Protein AF-A0A2D4KBL0-F1 (afdb_monomer)

Foldseek 3Di:
DDPPPPPQCVCVPVDPDPDDDPVVLVVLLVVLQVQVCVVVVDDRDSQDLCSLVSLVVVLVVVLVVLQVVQVVVVHGSPGDDDPVVVVVNVVSVVSNVCSCVNHDPVSVVVVVVVVVCLQPVPPDDDDDDPCVVHDCPVVVVVVVRVPVVVVD

Structure (mmCIF, N/CA/C/O backbone):
data_AF-A0A2D4KBL0-F1
#
_entry.id   AF-A0A2D4KBL0-F1
#
loop_
_atom_site.group_PDB
_atom_site.id
_atom_site.type_symbol
_atom_site.label_atom_id
_atom_site.label_alt_id
_atom_site.label_comp_id
_atom_site.label_asym_id
_atom_site.label_entity_id
_atom_site.label_seq_id
_atom_site.pdbx_PDB_ins_code
_atom_site.Cartn_x
_atom_site.Cartn_y
_atom_site.Cartn_z
_atom_site.occupancy
_atom_site.B_iso_or_equiv
_atom_site.auth_seq_id
_atom_site.auth_comp_id
_atom_site.auth_asym_id
_atom_site.auth_atom_id
_atom_site.pdbx_PDB_model_num
ATOM 1 N N . ASP A 1 1 ? -32.749 19.310 -25.695 1.00 33.91 1 ASP A N 1
ATOM 2 C CA . ASP A 1 1 ? -31.950 18.082 -25.834 1.00 33.91 1 ASP A CA 1
ATOM 3 C C . ASP A 1 1 ? -31.119 17.833 -24.598 1.00 33.91 1 ASP A C 1
ATOM 5 O O . ASP A 1 1 ? -30.127 18.507 -24.362 1.00 33.91 1 ASP A O 1
ATOM 9 N N . ALA A 1 2 ? -31.612 16.926 -23.758 1.00 38.22 2 ALA A N 1
ATOM 10 C CA . ALA A 1 2 ? -30.981 16.506 -22.518 1.00 38.22 2 ALA A CA 1
ATOM 11 C C . ALA A 1 2 ? -30.122 15.267 -22.806 1.00 38.22 2 ALA A C 1
ATOM 13 O O . ALA A 1 2 ? -30.612 14.141 -22.760 1.00 38.22 2 ALA A O 1
ATOM 14 N N . SER A 1 3 ? -28.851 15.472 -23.149 1.00 36.91 3 SER A N 1
ATOM 15 C CA . SER A 1 3 ? -27.860 14.398 -23.148 1.00 36.91 3 SER A CA 1
ATOM 16 C C . SER A 1 3 ? -27.449 14.139 -21.700 1.00 36.91 3 SER A C 1
ATOM 18 O O . SER A 1 3 ? -26.637 14.868 -21.136 1.00 36.91 3 SER A O 1
ATOM 20 N N . SER A 1 4 ? -28.063 13.138 -21.076 1.00 42.88 4 SER A N 1
ATOM 21 C CA . SER A 1 4 ? -27.672 12.651 -19.755 1.00 42.88 4 SER A CA 1
ATOM 22 C C . SER A 1 4 ? -26.208 12.197 -19.782 1.00 42.88 4 SER A C 1
ATOM 24 O O . SER A 1 4 ? -25.891 11.194 -20.426 1.00 42.88 4 SER A O 1
ATOM 26 N N . GLU A 1 5 ? -25.324 12.917 -19.089 1.00 46.88 5 GLU A N 1
ATOM 27 C CA . GLU A 1 5 ? -23.964 12.469 -18.779 1.00 46.88 5 GLU A CA 1
ATOM 28 C C . GLU A 1 5 ? -24.044 11.231 -17.875 1.00 46.88 5 GLU A C 1
ATOM 30 O O . GLU A 1 5 ? -24.163 11.316 -16.652 1.00 46.88 5 GLU A O 1
ATOM 35 N N . PHE A 1 6 ? -24.020 10.048 -18.486 1.00 45.91 6 PHE A N 1
ATOM 36 C CA . PHE A 1 6 ? -23.826 8.794 -17.768 1.00 45.91 6 PHE A CA 1
ATOM 37 C C . PHE A 1 6 ? -22.370 8.723 -17.291 1.00 45.91 6 PHE A C 1
ATOM 39 O O . PHE A 1 6 ? -21.488 8.219 -17.985 1.00 45.91 6 PHE A O 1
ATOM 46 N N . HIS A 1 7 ? -22.110 9.220 -16.084 1.00 44.88 7 HIS A N 1
ATOM 47 C CA . HIS A 1 7 ? -20.893 8.889 -15.353 1.00 44.88 7 HIS A CA 1
ATOM 48 C C . HIS A 1 7 ? -20.951 7.405 -14.976 1.00 44.88 7 HIS A C 1
ATOM 50 O O . HIS A 1 7 ? -21.747 6.997 -14.131 1.00 44.88 7 HIS A O 1
ATOM 56 N N . SER A 1 8 ? -20.143 6.578 -15.647 1.00 51.00 8 SER A N 1
ATOM 57 C CA . SER A 1 8 ? -19.990 5.162 -15.298 1.00 51.00 8 SER A CA 1
ATOM 58 C C . SER A 1 8 ? -19.651 5.047 -13.808 1.00 51.00 8 SER A C 1
ATOM 60 O O . SER A 1 8 ? -18.824 5.802 -13.313 1.00 51.00 8 SER A O 1
ATOM 62 N N . ILE A 1 9 ? -20.233 4.109 -13.059 1.00 49.19 9 ILE A N 1
ATOM 63 C CA . ILE A 1 9 ? -19.878 3.892 -11.639 1.00 49.19 9 ILE A CA 1
ATOM 64 C C . ILE A 1 9 ? -18.371 3.567 -11.483 1.00 49.19 9 ILE A C 1
ATOM 66 O O . ILE A 1 9 ? -17.815 3.753 -10.409 1.00 49.19 9 ILE A O 1
ATOM 70 N N . LEU A 1 10 ? -17.659 3.203 -12.559 1.00 46.41 10 LEU A N 1
ATOM 71 C CA . LEU A 1 10 ? -16.192 3.112 -12.568 1.00 46.41 10 LEU A CA 1
ATOM 72 C C . LEU A 1 10 ? -15.470 4.472 -12.524 1.00 46.41 10 LEU A C 1
ATOM 74 O O . LEU A 1 10 ? -14.307 4.519 -12.139 1.00 46.41 10 LEU A O 1
ATOM 78 N N . SER A 1 11 ? -16.124 5.579 -12.897 1.00 47.97 11 SER A N 1
ATOM 79 C CA . SER A 1 11 ? -15.619 6.936 -12.638 1.00 47.97 11 SER A CA 1
ATOM 80 C C . SER A 1 11 ? -15.854 7.373 -11.191 1.00 47.97 11 SER A C 1
ATOM 82 O O . SER A 1 11 ? -15.295 8.378 -10.753 1.00 47.97 11 SER A O 1
ATOM 84 N N . PHE A 1 12 ? -16.658 6.626 -10.428 1.00 42.31 12 PHE A N 1
ATOM 85 C CA . PHE A 1 12 ? -16.856 6.872 -9.007 1.00 42.31 12 PHE A CA 1
ATOM 86 C C . PHE A 1 12 ? -15.563 6.508 -8.263 1.00 42.31 12 PHE A C 1
ATOM 88 O O . PHE A 1 12 ? -15.181 5.347 -8.165 1.00 42.31 12 PHE A O 1
ATOM 95 N N . GLY A 1 13 ? -14.838 7.527 -7.796 1.00 47.81 13 GLY A N 1
ATOM 96 C CA . GLY A 1 13 ? -13.518 7.363 -7.173 1.00 47.81 13 GLY A CA 1
ATOM 97 C C . GLY A 1 13 ? -12.323 7.593 -8.107 1.00 47.81 13 GLY A C 1
ATOM 98 O O . GLY A 1 13 ? -11.187 7.610 -7.627 1.00 47.81 13 GLY A O 1
ATOM 99 N N . VAL A 1 14 ? -12.545 7.867 -9.402 1.00 49.81 14 VAL A N 1
ATOM 100 C CA . VAL A 1 14 ? -11.510 8.441 -10.282 1.00 49.81 14 VAL A CA 1
ATOM 101 C C . VAL A 1 14 ? -11.369 9.918 -9.923 1.00 49.81 14 VAL A C 1
ATOM 103 O O . VAL A 1 14 ? -11.895 10.810 -10.581 1.00 49.81 14 VAL A O 1
ATOM 106 N N . GLN A 1 15 ? -10.705 10.177 -8.798 1.00 51.97 15 GLN A N 1
ATOM 107 C CA . GLN A 1 15 ? -10.287 11.528 -8.456 1.00 51.97 15 GLN A CA 1
ATOM 108 C C . GLN A 1 15 ? -9.207 11.984 -9.446 1.00 51.97 15 GLN A C 1
ATOM 110 O O . GLN A 1 15 ? -8.376 11.160 -9.851 1.00 51.97 15 GLN A O 1
ATOM 115 N N . PRO A 1 16 ? -9.194 13.276 -9.830 1.00 54.62 16 PRO A N 1
ATOM 116 C CA . PRO A 1 16 ? -8.106 13.828 -10.623 1.00 54.62 16 PRO A CA 1
ATOM 117 C C . PRO A 1 16 ? -6.777 13.518 -9.935 1.00 54.62 16 PRO A C 1
ATOM 119 O O . PRO A 1 16 ? -6.674 13.552 -8.705 1.00 54.62 16 PRO A O 1
ATOM 122 N N . LEU A 1 17 ? -5.772 13.160 -10.735 1.00 58.16 17 LEU A N 1
ATOM 123 C CA . LEU A 1 17 ? -4.450 12.828 -10.227 1.00 58.16 17 LEU A CA 1
ATOM 124 C C . LEU A 1 17 ? -3.918 14.038 -9.452 1.00 58.16 17 LEU A C 1
ATOM 126 O O . LEU A 1 17 ? -3.649 15.081 -10.040 1.00 58.16 17 LEU A O 1
ATOM 130 N N . ILE A 1 18 ? -3.805 13.911 -8.130 1.00 66.44 18 ILE A N 1
ATOM 131 C CA . ILE A 1 18 ? -3.219 14.960 -7.299 1.00 66.44 18 ILE A CA 1
ATOM 132 C C . ILE A 1 18 ? -1.760 15.106 -7.732 1.00 66.44 18 ILE A C 1
ATOM 134 O O . ILE A 1 18 ? -0.978 14.155 -7.649 1.00 66.44 18 ILE A O 1
ATOM 138 N N . GLU A 1 19 ? -1.395 16.288 -8.224 1.00 75.62 19 GLU A N 1
ATOM 139 C CA . GLU A 1 19 ? -0.016 16.581 -8.591 1.00 75.62 19 GLU A CA 1
ATOM 140 C C . GLU A 1 19 ? 0.810 16.854 -7.335 1.00 75.62 19 GLU A C 1
ATOM 142 O O . GLU A 1 19 ? 0.696 17.891 -6.684 1.00 75.62 19 GLU A O 1
ATOM 147 N N . TYR A 1 20 ? 1.657 15.890 -6.985 1.00 82.38 20 TYR A N 1
ATOM 148 C CA . TYR A 1 20 ? 2.644 16.043 -5.922 1.00 82.38 20 TYR A CA 1
ATOM 149 C C . TYR A 1 20 ? 3.916 16.711 -6.447 1.00 82.38 20 TYR A C 1
ATOM 151 O O . TYR A 1 20 ? 4.318 16.487 -7.595 1.00 82.38 20 TYR A O 1
ATOM 159 N N . SER A 1 21 ? 4.585 17.476 -5.579 1.00 90.31 21 SER A N 1
ATOM 160 C CA . SER A 1 21 ? 5.907 18.030 -5.875 1.00 90.31 21 SER A CA 1
ATOM 161 C C . SER A 1 21 ? 6.921 16.918 -6.157 1.00 90.31 21 SER A C 1
ATOM 163 O O . SER A 1 21 ? 6.816 15.805 -5.632 1.00 90.31 21 SER A O 1
ATOM 165 N N . ASN A 1 22 ? 7.949 17.231 -6.949 1.00 88.75 22 ASN A N 1
ATOM 166 C CA . ASN A 1 22 ? 9.005 16.269 -7.280 1.00 88.75 22 ASN A CA 1
ATOM 167 C C . ASN A 1 22 ? 9.720 15.743 -6.027 1.00 88.75 22 ASN A C 1
ATOM 169 O O . ASN A 1 22 ? 9.944 14.544 -5.922 1.00 88.75 22 ASN A O 1
ATOM 173 N N . SER A 1 23 ? 9.948 16.598 -5.026 1.00 92.50 23 SER A N 1
ATOM 174 C CA . SER A 1 23 ? 10.548 16.197 -3.746 1.00 92.50 23 SER A CA 1
ATOM 175 C C . SER A 1 23 ? 9.738 15.135 -2.993 1.00 92.50 23 SER A C 1
ATOM 177 O O . SER A 1 23 ? 10.309 14.224 -2.396 1.00 92.50 23 SER A O 1
ATOM 179 N N . ILE A 1 24 ? 8.403 15.220 -3.026 1.00 89.38 24 ILE A N 1
ATOM 180 C CA . ILE A 1 24 ? 7.531 14.218 -2.401 1.00 89.38 24 ILE A CA 1
ATOM 181 C C . ILE A 1 24 ? 7.601 12.914 -3.191 1.00 89.38 24 ILE A C 1
ATOM 183 O O . ILE A 1 24 ? 7.726 11.848 -2.593 1.00 89.38 24 ILE A O 1
ATOM 187 N N . LYS A 1 25 ? 7.561 12.985 -4.526 1.00 88.69 25 LYS A N 1
ATOM 188 C CA . LYS A 1 25 ? 7.676 11.800 -5.388 1.00 88.69 25 LYS A CA 1
ATOM 189 C C . LYS A 1 25 ? 9.004 11.074 -5.167 1.00 88.69 25 LYS A C 1
ATOM 191 O O . LYS A 1 25 ? 8.997 9.860 -5.003 1.00 88.69 25 LYS A O 1
ATOM 196 N N . GLU A 1 26 ? 10.112 11.804 -5.081 1.00 91.88 26 GLU A N 1
ATOM 197 C CA . GLU A 1 26 ? 11.436 11.250 -4.773 1.00 91.88 26 GLU A CA 1
ATOM 198 C C . GLU A 1 26 ? 11.457 10.558 -3.405 1.00 91.88 26 GLU A C 1
ATOM 200 O O . GLU A 1 26 ? 11.913 9.422 -3.293 1.00 91.88 26 GLU A O 1
ATOM 205 N N . MET A 1 27 ? 10.892 11.183 -2.367 1.00 93.62 27 MET A N 1
ATOM 206 C CA . MET A 1 27 ? 10.810 10.569 -1.037 1.00 93.62 27 MET A CA 1
ATOM 207 C C . MET A 1 27 ? 9.954 9.291 -1.037 1.00 93.62 27 MET A C 1
ATOM 209 O O . MET A 1 27 ? 10.309 8.307 -0.387 1.00 93.62 27 MET A O 1
ATOM 213 N N . VAL A 1 28 ? 8.851 9.283 -1.790 1.00 91.56 28 VAL A N 1
ATOM 214 C CA . VAL A 1 28 ? 7.989 8.106 -1.969 1.00 91.56 28 VAL A CA 1
ATOM 215 C C . VAL A 1 28 ? 8.742 6.976 -2.676 1.00 91.56 28 VAL A C 1
ATOM 217 O O . VAL A 1 28 ? 8.659 5.833 -2.228 1.00 91.56 28 VAL A O 1
ATOM 220 N N . VAL A 1 29 ? 9.521 7.283 -3.719 1.00 92.38 29 VAL A N 1
ATOM 221 C CA . VAL A 1 29 ? 10.379 6.302 -4.410 1.00 92.38 29 VAL A CA 1
ATOM 222 C C . VAL A 1 29 ? 11.429 5.734 -3.460 1.00 92.38 29 VAL A C 1
ATOM 224 O O . VAL A 1 29 ? 11.557 4.517 -3.362 1.00 92.38 29 VAL A O 1
ATOM 227 N N . LEU A 1 30 ? 12.131 6.581 -2.702 1.00 93.25 30 LEU A N 1
ATOM 228 C CA . LEU A 1 30 ? 13.145 6.136 -1.741 1.00 93.25 30 LEU A CA 1
ATOM 229 C C . LEU A 1 30 ? 12.561 5.181 -0.695 1.00 93.25 30 LEU A C 1
ATOM 231 O O . LEU A 1 30 ? 13.151 4.136 -0.408 1.00 93.25 30 LEU A O 1
ATOM 235 N N . PHE A 1 31 ? 11.390 5.511 -0.143 1.00 93.06 31 PHE A N 1
ATOM 236 C CA . PHE A 1 31 ? 10.742 4.660 0.849 1.00 93.06 31 PHE A CA 1
ATOM 237 C C . PHE A 1 31 ? 10.251 3.337 0.240 1.00 93.06 31 PHE A C 1
ATOM 239 O O . PHE A 1 31 ? 10.502 2.275 0.810 1.00 93.06 31 PHE A O 1
ATOM 246 N N . ALA A 1 32 ? 9.648 3.364 -0.953 1.00 91.62 32 ALA A N 1
ATOM 247 C CA . ALA A 1 32 ? 9.222 2.156 -1.665 1.00 91.62 32 ALA A CA 1
ATOM 248 C C . ALA A 1 32 ? 10.407 1.234 -2.017 1.00 91.62 32 ALA A C 1
ATOM 250 O O . ALA A 1 32 ? 10.349 0.019 -1.809 1.00 91.62 32 ALA A O 1
ATOM 251 N N . THR A 1 33 ? 11.524 1.804 -2.473 1.00 92.31 33 THR A N 1
ATOM 252 C CA . THR A 1 33 ? 12.760 1.062 -2.756 1.00 92.31 33 THR A CA 1
ATOM 253 C C . THR A 1 33 ? 13.361 0.470 -1.484 1.00 92.31 33 THR A C 1
ATOM 255 O O . THR A 1 33 ? 13.864 -0.654 -1.511 1.00 92.31 33 THR A O 1
ATOM 258 N N . ALA A 1 34 ? 13.279 1.170 -0.348 1.00 93.50 34 ALA A N 1
ATOM 259 C CA . ALA A 1 34 ? 13.715 0.631 0.937 1.00 93.50 34 ALA A CA 1
ATOM 260 C C . ALA A 1 34 ? 12.876 -0.584 1.363 1.00 93.50 34 ALA A C 1
ATOM 262 O O . ALA A 1 34 ? 13.454 -1.590 1.779 1.00 93.50 34 ALA A O 1
ATOM 263 N N . ILE A 1 35 ? 11.548 -0.522 1.203 1.00 92.12 35 ILE A N 1
ATOM 264 C CA . ILE A 1 35 ? 10.637 -1.648 1.465 1.00 92.12 35 ILE A CA 1
ATOM 265 C C . ILE A 1 35 ? 11.005 -2.846 0.585 1.00 92.12 35 ILE A C 1
ATOM 267 O O . ILE A 1 35 ? 11.199 -3.946 1.096 1.00 92.12 35 ILE A O 1
ATOM 271 N N . TYR A 1 36 ? 11.170 -2.633 -0.722 1.00 92.00 36 TYR A N 1
ATOM 272 C CA . TYR A 1 36 ? 11.581 -3.674 -1.668 1.00 92.00 36 TYR A CA 1
ATOM 273 C C . TYR A 1 36 ? 12.923 -4.314 -1.278 1.00 92.00 36 TYR A C 1
ATOM 275 O O . TYR A 1 36 ? 13.041 -5.538 -1.201 1.00 92.00 36 TYR A O 1
ATOM 283 N N . ARG A 1 37 ? 13.924 -3.481 -0.973 1.00 93.19 37 ARG A N 1
ATOM 284 C CA . ARG A 1 37 ? 15.279 -3.908 -0.609 1.00 93.19 37 ARG A CA 1
ATOM 285 C C . ARG A 1 37 ? 15.283 -4.768 0.651 1.00 93.19 37 ARG A C 1
ATOM 287 O O . ARG A 1 37 ? 15.886 -5.835 0.663 1.00 93.19 37 ARG A O 1
ATOM 294 N N . ILE A 1 38 ? 14.634 -4.286 1.712 1.00 92.19 38 ILE A N 1
ATOM 295 C CA . ILE A 1 38 ? 14.591 -4.970 3.011 1.00 92.19 38 ILE A CA 1
ATOM 296 C C . ILE A 1 38 ? 13.743 -6.234 2.905 1.00 92.19 38 ILE A C 1
ATOM 298 O O . ILE A 1 38 ? 14.161 -7.292 3.365 1.00 92.19 38 ILE A O 1
ATOM 302 N N . GLY A 1 39 ? 12.578 -6.131 2.270 1.00 87.38 39 GLY A N 1
ATOM 303 C CA . GLY A 1 39 ? 11.610 -7.213 2.205 1.00 87.38 39 GLY A CA 1
ATOM 304 C C . GLY A 1 39 ? 12.040 -8.393 1.330 1.00 87.38 39 GLY A C 1
ATOM 305 O O . GLY A 1 39 ? 11.714 -9.527 1.658 1.00 87.38 39 GLY A O 1
ATOM 306 N N . LEU A 1 40 ? 12.803 -8.155 0.255 1.00 87.88 40 LEU A N 1
ATOM 307 C CA . LEU A 1 40 ? 13.350 -9.227 -0.590 1.00 87.88 40 LEU A CA 1
ATOM 308 C C . LEU A 1 40 ? 14.830 -9.537 -0.318 1.00 87.88 40 LEU A C 1
ATOM 310 O O . LEU A 1 40 ? 15.372 -10.443 -0.941 1.00 87.88 40 LEU A O 1
ATOM 314 N N . GLN A 1 41 ? 15.486 -8.802 0.588 1.00 90.19 41 GLN A N 1
ATOM 315 C CA . GLN A 1 41 ? 16.924 -8.922 0.881 1.00 90.19 41 GLN A CA 1
ATOM 316 C C . GLN A 1 41 ? 17.821 -8.808 -0.369 1.00 90.19 41 GLN A C 1
ATOM 318 O O . GLN A 1 41 ? 18.828 -9.500 -0.513 1.00 90.19 41 GLN A O 1
ATOM 323 N N . VAL A 1 42 ? 17.458 -7.913 -1.287 1.00 90.69 42 VAL A N 1
ATOM 324 C CA . VAL A 1 42 ? 18.154 -7.681 -2.567 1.00 90.69 42 VAL A CA 1
ATOM 325 C C . VAL A 1 42 ? 18.819 -6.307 -2.600 1.00 90.69 42 VAL A C 1
ATOM 327 O O . VAL A 1 42 ? 18.574 -5.463 -1.742 1.00 90.69 42 VAL A O 1
ATOM 330 N N . ALA A 1 43 ? 19.663 -6.057 -3.603 1.00 86.31 43 ALA A N 1
ATOM 331 C CA . ALA A 1 43 ? 20.202 -4.724 -3.866 1.00 86.31 43 ALA A CA 1
ATOM 332 C C . ALA A 1 43 ? 19.081 -3.726 -4.244 1.00 86.31 43 ALA A C 1
ATOM 334 O O . ALA A 1 43 ? 18.067 -4.136 -4.818 1.00 86.31 43 ALA A O 1
ATOM 335 N N . PRO A 1 44 ? 19.240 -2.422 -3.942 1.00 83.81 44 PRO A N 1
ATOM 336 C CA . PRO A 1 44 ? 18.258 -1.415 -4.328 1.00 83.81 44 PRO A CA 1
ATOM 337 C C . PRO A 1 44 ? 18.142 -1.344 -5.855 1.00 83.81 44 PRO A C 1
ATOM 339 O O . PRO A 1 44 ? 19.139 -1.189 -6.556 1.00 83.81 44 PRO A O 1
ATOM 342 N N . ASN A 1 45 ? 16.916 -1.458 -6.358 1.00 86.75 45 ASN A N 1
ATOM 343 C CA . ASN A 1 45 ? 16.583 -1.279 -7.765 1.00 86.75 45 ASN A CA 1
ATOM 344 C C . ASN A 1 45 ? 15.255 -0.527 -7.839 1.00 86.75 45 ASN A C 1
ATOM 346 O O . ASN A 1 45 ? 14.234 -1.089 -7.465 1.00 86.75 45 ASN A O 1
ATOM 350 N N . GLU A 1 46 ? 15.277 0.722 -8.305 1.00 84.38 46 GLU A N 1
ATOM 351 C CA . GLU A 1 46 ? 14.101 1.607 -8.370 1.00 84.38 46 GLU A CA 1
ATOM 352 C C . GLU A 1 46 ? 13.176 1.303 -9.559 1.00 84.38 46 GLU A C 1
ATOM 354 O O . GLU A 1 46 ? 12.049 1.786 -9.618 1.00 84.38 46 GLU A O 1
ATOM 359 N N . VAL A 1 47 ? 13.644 0.489 -10.510 1.00 85.50 47 VAL A N 1
ATOM 360 C CA . VAL A 1 47 ? 12.928 0.160 -11.753 1.00 85.50 47 VAL A CA 1
ATOM 361 C C . VAL A 1 47 ? 12.283 -1.231 -11.675 1.00 85.50 47 VAL A C 1
ATOM 363 O O . VAL A 1 47 ? 11.590 -1.656 -12.597 1.00 85.50 47 VAL A O 1
ATOM 366 N N . ASP A 1 48 ? 12.495 -1.970 -10.581 1.00 87.69 48 ASP A N 1
ATOM 367 C CA . ASP A 1 48 ? 11.965 -3.324 -10.450 1.00 87.69 48 ASP A CA 1
ATOM 368 C C . ASP A 1 48 ? 10.421 -3.316 -10.425 1.00 87.69 48 ASP A C 1
ATOM 370 O O . ASP A 1 48 ? 9.805 -2.623 -9.606 1.00 87.69 48 ASP A O 1
ATOM 374 N N . PRO A 1 49 ? 9.756 -4.114 -11.281 1.00 84.88 49 PRO A N 1
ATOM 375 C CA . PRO A 1 49 ? 8.301 -4.122 -11.364 1.00 84.88 49 PRO A CA 1
ATOM 376 C C . PRO A 1 49 ? 7.631 -4.641 -10.087 1.00 84.88 49 PRO A C 1
ATOM 378 O O . PRO A 1 49 ? 6.425 -4.475 -9.947 1.00 84.88 49 PRO A O 1
ATOM 381 N N . ARG A 1 50 ? 8.352 -5.272 -9.151 1.00 84.50 50 ARG A N 1
ATOM 382 C CA . ARG A 1 50 ? 7.797 -5.799 -7.892 1.00 84.50 50 ARG A CA 1
ATOM 383 C C . ARG A 1 50 ? 7.654 -4.743 -6.800 1.00 84.50 50 ARG A C 1
ATOM 385 O O . ARG A 1 50 ? 6.925 -4.988 -5.842 1.00 84.50 50 ARG A O 1
ATOM 392 N N . ILE A 1 51 ? 8.291 -3.577 -6.936 1.00 87.81 51 ILE A N 1
ATOM 393 C CA . ILE A 1 51 ? 8.236 -2.493 -5.938 1.00 87.81 51 ILE A CA 1
ATOM 394 C C . ILE A 1 51 ? 6.797 -2.102 -5.551 1.00 87.81 51 ILE A C 1
ATOM 396 O O . ILE A 1 51 ? 6.534 -2.003 -4.350 1.00 87.81 51 ILE A O 1
ATOM 400 N N . PRO A 1 52 ? 5.845 -1.907 -6.490 1.00 83.94 52 PRO A N 1
ATOM 401 C CA . PRO A 1 52 ? 4.485 -1.490 -6.146 1.00 83.94 52 PRO A CA 1
ATOM 402 C C . PRO A 1 52 ? 3.736 -2.554 -5.358 1.00 83.94 52 PRO A C 1
ATOM 404 O O . PRO A 1 52 ? 3.208 -2.257 -4.292 1.00 83.94 52 PRO A O 1
ATOM 407 N N . ILE A 1 53 ? 3.777 -3.806 -5.825 1.00 82.75 53 ILE A N 1
ATOM 408 C CA . ILE A 1 53 ? 3.151 -4.935 -5.130 1.00 82.75 53 ILE A CA 1
ATOM 409 C C . ILE A 1 53 ? 3.737 -5.089 -3.730 1.00 82.75 53 ILE A C 1
ATOM 411 O O . ILE A 1 53 ? 2.984 -5.146 -2.767 1.00 82.75 53 ILE A O 1
ATOM 415 N N . MET A 1 54 ? 5.065 -5.071 -3.595 1.00 86.56 54 MET A N 1
ATOM 416 C CA . MET A 1 54 ? 5.706 -5.209 -2.289 1.00 86.56 54 MET A CA 1
ATOM 417 C C . MET A 1 54 ? 5.314 -4.074 -1.341 1.00 86.56 54 MET A C 1
ATOM 419 O O . MET A 1 54 ? 5.033 -4.304 -0.165 1.00 86.56 54 MET A O 1
ATOM 423 N N . THR A 1 55 ? 5.246 -2.848 -1.858 1.00 87.25 55 THR A N 1
ATOM 424 C CA . THR A 1 55 ? 4.849 -1.676 -1.079 1.00 87.25 55 THR A CA 1
ATOM 425 C C . THR A 1 55 ? 3.400 -1.781 -0.607 1.00 87.25 55 THR A C 1
ATOM 427 O O . THR A 1 55 ? 3.127 -1.583 0.577 1.00 87.25 55 THR A O 1
ATOM 430 N N . TRP A 1 56 ? 2.472 -2.135 -1.498 1.00 86.69 56 TRP A N 1
ATOM 431 C CA . TRP A 1 56 ? 1.055 -2.282 -1.163 1.00 86.69 56 TRP A CA 1
ATOM 432 C C . TRP A 1 56 ? 0.808 -3.446 -0.207 1.00 86.69 56 TRP A C 1
ATOM 434 O O . TRP A 1 56 ? 0.099 -3.265 0.779 1.00 86.69 56 TRP A O 1
ATOM 444 N N . SER A 1 57 ? 1.444 -4.598 -0.432 1.00 86.19 57 SER A N 1
ATOM 445 C CA . SER A 1 57 ? 1.372 -5.749 0.472 1.00 86.19 57 SER A CA 1
ATOM 446 C C . SER A 1 57 ? 1.924 -5.417 1.856 1.00 86.19 57 SER A C 1
ATOM 448 O O . SER A 1 57 ? 1.302 -5.761 2.853 1.00 86.19 57 SER A O 1
ATOM 450 N N . THR A 1 58 ? 3.038 -4.682 1.937 1.00 87.88 58 THR A N 1
ATOM 451 C CA . THR A 1 58 ? 3.601 -4.236 3.223 1.00 87.88 58 THR A CA 1
ATOM 452 C C . THR A 1 58 ? 2.647 -3.293 3.957 1.00 87.88 58 THR A C 1
ATOM 454 O O . THR A 1 58 ? 2.458 -3.427 5.167 1.00 87.88 58 THR A O 1
ATOM 457 N N . CYS A 1 59 ? 2.012 -2.359 3.240 1.00 87.88 59 CYS A N 1
ATOM 458 C CA . CYS A 1 59 ? 1.010 -1.468 3.828 1.00 87.88 59 CYS A CA 1
ATOM 459 C C . CYS A 1 59 ? -0.208 -2.253 4.331 1.00 87.88 59 CYS A C 1
ATOM 461 O O . CYS A 1 59 ? -0.623 -2.046 5.466 1.00 87.88 59 CYS A O 1
ATOM 463 N N . ALA A 1 60 ? -0.744 -3.172 3.524 1.00 86.75 60 ALA A N 1
ATOM 464 C CA . ALA A 1 60 ? -1.888 -4.003 3.894 1.00 86.75 60 ALA A CA 1
ATOM 465 C C . ALA A 1 60 ? -1.586 -4.869 5.125 1.00 86.75 60 ALA A C 1
ATOM 467 O O . ALA A 1 60 ? -2.342 -4.834 6.089 1.00 86.75 60 ALA A O 1
ATOM 468 N N . PHE A 1 61 ? -0.441 -5.555 5.134 1.00 88.25 61 PHE A N 1
ATOM 469 C CA . PHE A 1 61 ? -0.006 -6.373 6.265 1.00 88.25 61 PHE A CA 1
ATOM 470 C C . PHE A 1 61 ? 0.164 -5.545 7.544 1.00 88.25 61 PHE A C 1
ATOM 472 O O . PHE A 1 61 ? -0.275 -5.950 8.610 1.00 88.25 61 PHE A O 1
ATOM 479 N N . THR A 1 62 ? 0.736 -4.340 7.446 1.00 89.31 62 THR A N 1
ATOM 480 C CA . THR A 1 62 ? 0.882 -3.446 8.609 1.00 89.31 62 THR A CA 1
ATOM 481 C C . THR A 1 62 ? -0.475 -3.027 9.185 1.00 89.31 62 THR A C 1
ATOM 483 O O . THR A 1 62 ? -0.613 -2.911 10.400 1.00 89.31 62 THR A O 1
ATOM 486 N N . ILE A 1 63 ? -1.475 -2.791 8.327 1.00 87.31 63 ILE A N 1
ATOM 487 C CA . ILE A 1 63 ? -2.843 -2.464 8.754 1.00 87.31 63 ILE A CA 1
ATOM 488 C C . ILE A 1 63 ? -3.503 -3.679 9.412 1.00 87.31 63 ILE A C 1
ATOM 490 O O . ILE A 1 63 ? -4.102 -3.517 10.468 1.00 87.31 63 ILE A O 1
ATOM 494 N N . GLN A 1 64 ? -3.340 -4.874 8.837 1.00 86.12 64 GLN A N 1
ATOM 495 C CA . GLN A 1 64 ? -3.849 -6.126 9.409 1.00 86.12 64 GLN A CA 1
ATOM 496 C C . GLN A 1 64 ? -3.243 -6.394 10.789 1.00 86.12 64 GLN A C 1
ATOM 498 O O . GLN A 1 64 ? -3.976 -6.558 11.750 1.00 86.12 64 GLN A O 1
ATOM 503 N N . CYS A 1 65 ? -1.921 -6.289 10.948 1.00 88.56 65 CYS A N 1
ATOM 504 C CA . CYS A 1 65 ? -1.295 -6.453 12.263 1.00 88.56 65 CYS A CA 1
ATOM 505 C C . CYS A 1 65 ? -1.758 -5.409 13.293 1.00 88.56 65 CYS A C 1
ATOM 507 O O . CYS A 1 65 ? -1.740 -5.680 14.4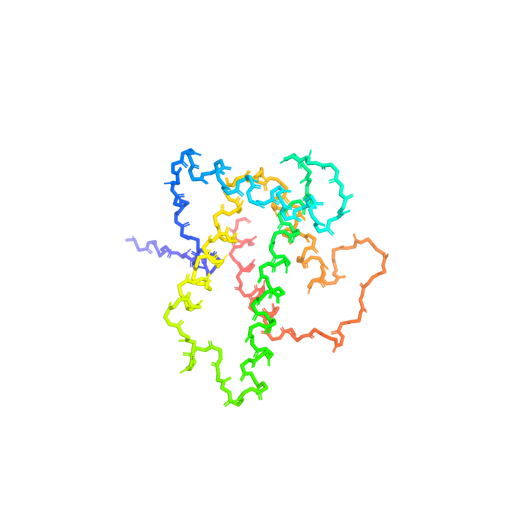90 1.00 88.56 65 CYS A O 1
ATOM 509 N N . LEU A 1 66 ? -2.123 -4.197 12.854 1.00 86.94 66 LEU A N 1
ATOM 510 C CA . LEU A 1 66 ? -2.716 -3.186 13.734 1.00 86.94 66 LEU A CA 1
ATOM 511 C C . LEU A 1 66 ? -4.142 -3.558 14.152 1.00 86.94 66 LEU A C 1
ATOM 513 O O . LEU A 1 66 ? -4.518 -3.268 15.284 1.00 86.94 66 LEU A O 1
ATOM 517 N N . GLU A 1 67 ? -4.920 -4.157 13.254 1.00 86.75 67 GLU A N 1
ATOM 518 C CA . GLU A 1 67 ? -6.251 -4.688 13.549 1.00 86.75 67 GLU A CA 1
ATOM 519 C C . GLU A 1 67 ? -6.171 -5.853 14.529 1.00 86.75 67 GLU A C 1
ATOM 521 O O . GLU A 1 67 ? -6.779 -5.753 15.591 1.00 86.75 67 GLU A O 1
ATOM 526 N N . ASP A 1 68 ? -5.338 -6.856 14.246 1.00 86.75 68 ASP A N 1
ATOM 527 C CA . ASP A 1 68 ? -5.128 -8.020 15.114 1.00 86.75 68 ASP A CA 1
ATOM 528 C C . ASP A 1 68 ? -4.707 -7.583 16.530 1.00 86.75 68 ASP A C 1
ATOM 530 O O . ASP A 1 68 ? -5.272 -8.019 17.531 1.00 86.75 68 ASP A O 1
ATOM 534 N N . LEU A 1 69 ? -3.759 -6.639 16.628 1.00 87.75 69 LEU A N 1
ATOM 535 C CA . LEU A 1 69 ? -3.304 -6.098 17.913 1.00 87.75 69 LEU A CA 1
ATOM 536 C C . LEU A 1 69 ? -4.432 -5.404 18.693 1.00 87.75 69 LEU A C 1
ATOM 538 O O . LEU A 1 69 ? -4.464 -5.458 19.921 1.00 87.75 69 LEU A O 1
ATOM 542 N N . LEU A 1 70 ? -5.328 -4.696 18.005 1.00 84.69 70 LEU A N 1
ATOM 543 C CA . LEU A 1 70 ? -6.449 -4.017 18.652 1.00 84.69 70 LEU A CA 1
ATOM 544 C C . LEU A 1 70 ? -7.559 -4.997 19.030 1.00 84.69 70 LEU A C 1
ATOM 546 O O . LEU A 1 70 ? -8.166 -4.821 20.088 1.00 84.69 70 LEU A O 1
ATOM 550 N N . GLU A 1 71 ? -7.788 -6.029 18.220 1.00 86.12 71 GLU A N 1
ATOM 551 C CA . GLU A 1 71 ? -8.715 -7.117 18.523 1.00 86.12 71 GLU A CA 1
ATOM 552 C C . GLU A 1 71 ? -8.291 -7.866 19.792 1.00 86.12 71 GLU A C 1
ATOM 554 O O . GLU A 1 71 ? -9.121 -8.057 20.683 1.00 86.12 71 GLU A O 1
ATOM 559 N N . ASP A 1 72 ? -6.995 -8.162 19.945 1.00 87.75 72 ASP A N 1
ATOM 560 C CA . ASP A 1 72 ? -6.419 -8.748 21.165 1.00 87.75 72 ASP A CA 1
ATOM 561 C C . ASP A 1 72 ? -6.667 -7.873 22.411 1.00 87.75 72 ASP A C 1
ATOM 563 O O . ASP A 1 72 ? -6.850 -8.373 23.525 1.00 87.75 72 ASP A O 1
ATOM 567 N N . GLU A 1 73 ? -6.714 -6.549 22.241 1.00 86.62 73 GLU A N 1
ATOM 568 C CA . GLU A 1 73 ? -7.055 -5.595 23.303 1.00 86.62 73 GLU A CA 1
ATOM 569 C C . GLU A 1 73 ? -8.574 -5.401 23.500 1.00 86.62 73 GLU A C 1
ATOM 571 O O . GLU A 1 73 ? -8.985 -4.644 24.389 1.00 86.62 73 GLU A O 1
ATOM 576 N N . GLY A 1 74 ? -9.415 -6.050 22.687 1.00 84.12 74 GLY A N 1
ATOM 577 C CA . GLY A 1 74 ? -10.873 -5.910 22.682 1.00 84.12 74 GLY A CA 1
ATOM 578 C C . GLY A 1 74 ? -11.368 -4.580 22.105 1.00 84.12 74 GLY A C 1
ATOM 579 O O . GLY A 1 74 ? -12.423 -4.080 22.509 1.00 84.12 74 GLY A O 1
ATOM 580 N N . LYS A 1 75 ? -10.598 -3.957 21.208 1.00 83.44 75 LYS A N 1
ATOM 581 C CA . LYS A 1 75 ? -10.844 -2.613 20.671 1.00 83.44 75 LYS A CA 1
ATOM 582 C C . LYS A 1 75 ? -10.956 -2.640 19.146 1.00 83.44 75 LYS A C 1
ATOM 584 O O . LYS A 1 75 ? -10.298 -3.409 18.465 1.00 83.44 75 LYS A O 1
ATOM 589 N N . ALA A 1 76 ? -11.783 -1.757 18.589 1.00 77.69 76 ALA A N 1
ATOM 590 C CA . ALA A 1 76 ? -11.916 -1.624 17.137 1.00 77.69 76 ALA A CA 1
ATOM 591 C C . ALA A 1 76 ? -10.753 -0.817 16.524 1.00 77.69 76 ALA A C 1
ATOM 593 O O . ALA A 1 76 ? -10.251 0.111 17.167 1.00 77.69 76 ALA A O 1
ATOM 594 N N . LEU A 1 77 ? -10.428 -1.069 15.245 1.00 70.06 77 LEU A N 1
ATOM 595 C CA . LEU A 1 77 ? -9.343 -0.414 14.485 1.00 70.06 77 LEU A CA 1
ATOM 596 C C . LEU A 1 77 ? -9.333 1.125 14.590 1.00 70.06 77 LEU A C 1
ATOM 598 O O . LEU A 1 77 ? -8.277 1.750 14.617 1.00 70.06 77 LEU A O 1
ATOM 602 N N . PHE A 1 78 ? -10.509 1.749 14.697 1.00 72.31 78 PHE A N 1
ATOM 603 C CA . PHE A 1 78 ? -10.668 3.205 14.821 1.00 72.31 78 PHE A CA 1
ATOM 604 C C . PHE A 1 78 ? -11.176 3.669 16.194 1.00 72.31 78 PHE A C 1
ATOM 606 O O . PHE A 1 78 ? -11.404 4.860 16.392 1.00 72.31 78 PHE A O 1
ATOM 613 N N . GLY A 1 79 ? -11.380 2.752 17.141 1.00 68.44 79 GLY A N 1
ATOM 614 C CA . GLY A 1 79 ? -12.018 3.053 18.423 1.00 68.44 79 GLY A CA 1
ATOM 615 C C . GLY A 1 79 ? -11.070 3.620 19.480 1.00 68.44 79 GLY A C 1
ATOM 616 O O . GLY A 1 79 ? -11.502 4.389 20.335 1.00 68.44 79 GLY A O 1
ATOM 617 N N . SER A 1 80 ? -9.785 3.251 19.445 1.00 70.56 80 SER A N 1
ATOM 618 C CA . SER A 1 80 ? -8.870 3.497 20.573 1.00 70.56 80 SER A CA 1
ATOM 619 C C . SER A 1 80 ? -7.421 3.811 20.205 1.00 70.56 80 SER A C 1
ATOM 621 O O . SER A 1 80 ? -6.546 3.764 21.073 1.00 70.56 80 SER A O 1
ATOM 623 N N . LEU A 1 81 ? -7.133 4.089 18.935 1.00 77.88 81 LEU A N 1
ATOM 624 C CA . LEU A 1 81 ? -5.777 4.427 18.514 1.00 77.88 81 LEU A CA 1
ATOM 625 C C . LEU A 1 81 ? -5.320 5.745 19.151 1.00 77.88 81 LEU A C 1
ATOM 627 O O . LEU A 1 81 ? -6.044 6.743 19.144 1.00 77.88 81 LEU A O 1
ATOM 631 N N . GLN A 1 82 ? -4.079 5.783 19.643 1.00 83.12 82 GLN A N 1
ATOM 632 C CA . GLN A 1 82 ? -3.466 7.042 20.070 1.00 83.12 82 GLN A CA 1
ATOM 633 C C . GLN A 1 82 ? -3.369 8.007 18.877 1.00 83.12 82 GLN A C 1
ATOM 635 O O . GLN A 1 82 ? -3.168 7.583 17.736 1.00 83.12 82 GLN A O 1
ATOM 640 N N . SER A 1 83 ? -3.422 9.320 19.124 1.00 85.19 83 SER A N 1
ATOM 641 C CA . SER A 1 83 ? -3.377 10.351 18.066 1.00 85.19 83 SER A CA 1
ATOM 642 C C . SER A 1 83 ? -2.189 10.191 17.104 1.00 85.19 83 SER A C 1
ATOM 644 O O . SER A 1 83 ? -2.317 10.406 15.893 1.00 85.19 83 SER A O 1
ATOM 646 N N . ARG A 1 84 ? -1.040 9.740 17.625 1.00 85.94 84 ARG A N 1
ATOM 647 C CA . ARG A 1 84 ? 0.157 9.413 16.842 1.00 85.94 84 ARG A CA 1
ATOM 648 C C . ARG A 1 84 ? -0.049 8.208 15.923 1.00 85.94 84 ARG A C 1
ATOM 650 O O . ARG A 1 84 ? 0.341 8.275 14.762 1.00 85.94 84 ARG A O 1
ATOM 657 N N . GLN A 1 85 ? -0.656 7.130 16.417 1.00 85.31 85 GLN A N 1
ATOM 658 C CA . GLN A 1 85 ? -0.916 5.923 15.626 1.00 85.31 85 GLN A CA 1
ATOM 659 C C . GLN A 1 85 ? -1.944 6.197 14.529 1.00 85.31 85 GLN A C 1
ATOM 661 O O . GLN A 1 85 ? -1.719 5.825 13.384 1.00 85.31 85 GLN A O 1
ATOM 666 N N . HIS A 1 86 ? -3.008 6.940 14.841 1.00 86.31 86 HIS A N 1
ATOM 667 C CA . HIS A 1 86 ? -3.998 7.352 13.847 1.00 86.31 86 HIS A CA 1
ATOM 668 C C . HIS A 1 86 ? -3.371 8.209 12.731 1.00 86.31 86 HIS A C 1
ATOM 670 O O . HIS A 1 86 ? -3.628 8.001 11.545 1.00 86.31 86 HIS A O 1
ATOM 676 N N . SER A 1 87 ? -2.496 9.153 13.095 1.00 88.56 87 SER A N 1
ATOM 677 C CA . SER A 1 87 ? -1.750 9.958 12.116 1.00 88.56 87 SER A CA 1
ATOM 678 C C . SER A 1 87 ? -0.802 9.103 11.268 1.00 88.56 87 SER A C 1
ATOM 680 O O . SER A 1 87 ? -0.695 9.321 10.063 1.00 88.56 87 SER A O 1
ATOM 682 N N . GLY A 1 88 ? -0.155 8.104 11.878 1.00 89.38 88 GLY A N 1
ATOM 683 C CA . GLY A 1 88 ? 0.684 7.128 11.182 1.00 89.38 88 GLY A CA 1
ATOM 684 C C . GLY A 1 88 ? -0.102 6.269 10.192 1.00 89.38 88 GLY A C 1
ATOM 685 O O . GLY A 1 88 ? 0.313 6.138 9.045 1.00 89.38 88 GLY A O 1
ATOM 686 N N . LEU A 1 89 ? -1.272 5.764 10.591 1.00 88.00 89 LEU A N 1
ATOM 687 C CA . LEU A 1 89 ? -2.168 4.993 9.727 1.00 88.00 89 LEU A CA 1
ATOM 688 C C . LEU A 1 89 ? -2.639 5.828 8.529 1.00 88.00 89 LEU A C 1
ATOM 690 O O . LEU A 1 89 ? -2.581 5.374 7.388 1.00 88.00 89 LEU A O 1
ATOM 694 N N . LYS A 1 90 ? -3.021 7.090 8.766 1.00 86.50 90 LYS A N 1
ATOM 695 C CA . LYS A 1 90 ? -3.369 8.027 7.690 1.00 86.50 90 LYS A CA 1
ATOM 696 C C . LYS A 1 90 ? -2.202 8.233 6.721 1.00 86.50 90 LYS A C 1
ATOM 698 O O . LYS A 1 90 ? -2.410 8.187 5.511 1.00 86.50 90 LYS A O 1
ATOM 703 N N . ALA A 1 91 ? -0.991 8.440 7.237 1.00 88.88 91 ALA A N 1
ATOM 704 C CA . ALA A 1 91 ? 0.203 8.609 6.413 1.00 88.88 91 ALA A CA 1
ATOM 705 C C . ALA A 1 91 ? 0.534 7.342 5.607 1.00 88.88 91 ALA A C 1
ATOM 707 O O . ALA A 1 91 ? 0.912 7.453 4.445 1.00 88.88 91 ALA A O 1
ATOM 708 N N . LEU A 1 92 ? 0.335 6.152 6.182 1.00 88.06 92 LEU A N 1
ATOM 709 C CA . LEU A 1 92 ? 0.553 4.868 5.513 1.00 88.06 92 LEU A CA 1
ATOM 710 C C . LEU A 1 92 ? -0.411 4.668 4.334 1.00 88.06 92 LEU A C 1
ATOM 712 O O . LEU A 1 92 ? 0.020 4.344 3.228 1.00 88.06 92 LEU A O 1
ATOM 716 N N . VAL A 1 93 ? -1.706 4.930 4.544 1.00 85.75 93 VAL A N 1
ATOM 717 C CA . VAL A 1 93 ? -2.725 4.849 3.482 1.00 85.75 93 VAL A CA 1
ATOM 718 C C . VAL A 1 93 ? -2.453 5.884 2.387 1.00 85.75 93 VAL A C 1
ATOM 720 O O . VAL A 1 93 ? -2.525 5.569 1.198 1.00 85.75 93 VAL A O 1
ATOM 723 N N . GLN A 1 94 ? -2.085 7.111 2.769 1.00 85.06 94 GLN A N 1
ATOM 724 C CA . GLN A 1 94 ? -1.696 8.147 1.811 1.00 85.06 94 GLN A CA 1
ATOM 725 C C . GLN A 1 94 ? -0.454 7.737 1.018 1.00 85.06 94 GLN A C 1
ATOM 727 O O . GLN A 1 94 ? -0.452 7.865 -0.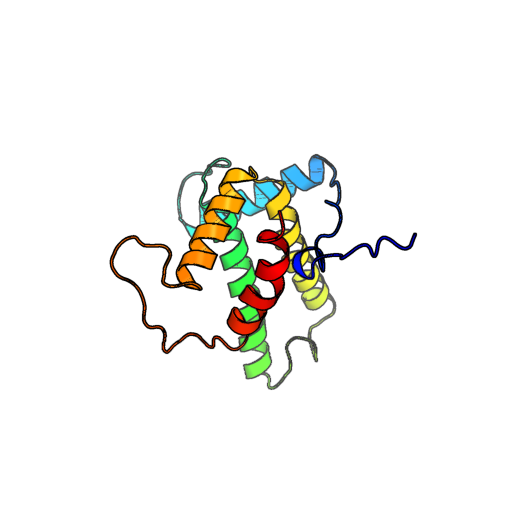200 1.00 85.06 94 GLN A O 1
ATOM 732 N N . PHE A 1 95 ? 0.571 7.191 1.669 1.00 87.19 95 PHE A N 1
ATOM 733 C CA . PHE A 1 95 ? 1.772 6.704 1.001 1.00 87.19 95 PHE A CA 1
ATOM 734 C C . PHE A 1 95 ? 1.449 5.628 -0.045 1.00 87.19 95 PHE A C 1
ATOM 736 O O . PHE A 1 95 ? 1.875 5.769 -1.191 1.00 87.19 95 PHE A O 1
ATOM 743 N N . ALA A 1 96 ? 0.638 4.620 0.296 1.00 83.69 96 ALA A N 1
ATOM 744 C CA . ALA A 1 96 ? 0.207 3.594 -0.657 1.00 83.69 96 ALA A CA 1
ATOM 745 C C . ALA A 1 96 ? -0.524 4.200 -1.872 1.00 83.69 96 ALA A C 1
ATOM 747 O O . ALA A 1 96 ? -0.272 3.811 -3.015 1.00 83.69 96 ALA A O 1
ATOM 748 N N . ALA A 1 97 ? -1.380 5.201 -1.640 1.00 81.19 97 ALA A N 1
ATOM 749 C CA . ALA A 1 97 ? -2.104 5.901 -2.698 1.00 81.19 97 ALA A CA 1
ATOM 750 C C . ALA A 1 97 ? -1.195 6.771 -3.584 1.00 81.19 97 ALA A C 1
ATOM 752 O O . ALA A 1 97 ? -1.408 6.828 -4.796 1.00 81.19 97 ALA A O 1
ATOM 753 N N . VAL A 1 98 ? -0.185 7.440 -3.013 1.00 83.75 98 VAL A N 1
ATOM 754 C CA . VAL A 1 98 ? 0.768 8.272 -3.770 1.00 83.75 98 VAL A CA 1
ATOM 755 C C . VAL A 1 98 ? 1.772 7.417 -4.531 1.00 83.75 98 VAL A C 1
ATOM 757 O O . VAL A 1 98 ? 2.149 7.779 -5.643 1.00 83.75 98 VAL A O 1
ATOM 760 N N . GLN A 1 99 ? 2.170 6.265 -3.997 1.00 84.12 99 GLN A N 1
ATOM 761 C CA . GLN A 1 99 ? 3.158 5.385 -4.618 1.00 84.12 99 GLN A CA 1
ATOM 762 C C . GLN A 1 99 ? 2.763 4.952 -6.037 1.00 84.12 99 GLN A C 1
ATOM 764 O O . GLN A 1 99 ? 3.619 4.876 -6.915 1.00 84.12 99 GLN A O 1
ATOM 769 N N . ARG A 1 100 ? 1.466 4.786 -6.325 1.00 79.62 100 ARG A N 1
ATOM 770 C CA . ARG A 1 100 ? 1.003 4.493 -7.693 1.00 79.62 100 ARG A CA 1
ATOM 771 C C . ARG A 1 100 ? 1.372 5.597 -8.697 1.00 79.62 100 ARG A C 1
ATOM 773 O O . ARG A 1 100 ? 1.412 5.350 -9.889 1.00 79.62 100 ARG A O 1
ATOM 780 N N . THR A 1 101 ? 1.618 6.826 -8.245 1.00 81.44 101 THR A N 1
ATOM 781 C CA . THR A 1 101 ? 1.955 7.963 -9.120 1.00 81.44 101 THR A CA 1
ATOM 782 C C . THR A 1 101 ? 3.432 8.000 -9.511 1.00 81.44 101 THR A C 1
ATOM 784 O O . THR A 1 101 ? 3.790 8.685 -10.466 1.00 81.44 101 THR A O 1
ATOM 787 N N . THR A 1 102 ? 4.290 7.262 -8.799 1.00 82.62 102 THR A N 1
ATOM 788 C CA . THR A 1 102 ? 5.739 7.213 -9.044 1.00 82.62 102 THR A CA 1
ATOM 789 C C . THR A 1 102 ? 6.158 6.026 -9.911 1.00 82.62 102 THR A C 1
ATOM 791 O O . THR A 1 102 ? 7.343 5.826 -10.153 1.00 82.62 102 THR A O 1
ATOM 794 N N . VAL A 1 103 ? 5.198 5.219 -10.365 1.00 81.31 103 VAL A N 1
ATOM 795 C CA . VAL A 1 103 ? 5.421 3.975 -11.110 1.00 81.31 103 VAL A CA 1
ATOM 796 C C . VAL A 1 103 ? 4.878 4.138 -12.531 1.00 81.31 103 VAL A C 1
ATOM 798 O O . VAL A 1 103 ? 3.823 4.750 -12.709 1.00 81.31 103 VAL A O 1
ATOM 801 N N . PRO A 1 104 ? 5.537 3.572 -13.559 1.00 81.00 104 PRO A N 1
ATOM 802 C CA . PRO A 1 104 ? 5.007 3.595 -14.916 1.00 81.00 104 PRO A CA 1
ATOM 803 C C . PRO A 1 104 ? 3.607 2.969 -15.002 1.00 81.00 104 PRO A C 1
ATOM 805 O O . PRO A 1 104 ? 3.369 1.865 -14.508 1.00 81.00 104 PRO A O 1
ATOM 808 N N . GLN A 1 105 ? 2.693 3.641 -15.706 1.00 78.25 105 GLN A N 1
ATOM 809 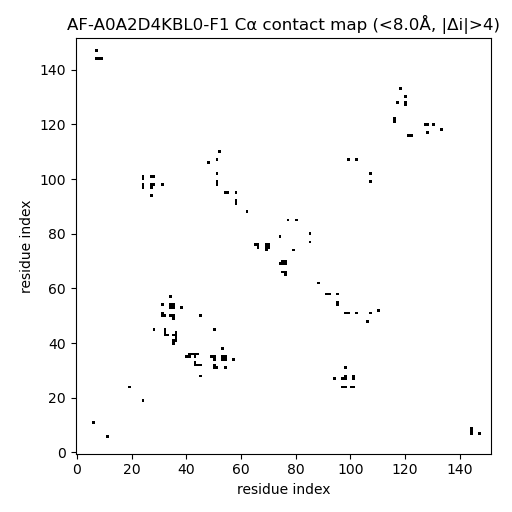C CA . GLN A 1 105 ? 1.286 3.235 -15.810 1.00 78.25 105 GLN A CA 1
ATOM 810 C C . GLN A 1 105 ? 1.100 1.794 -16.315 1.00 78.25 105 GLN A C 1
ATOM 812 O O . GLN A 1 105 ? 0.244 1.074 -15.805 1.00 78.25 105 GLN A O 1
ATOM 81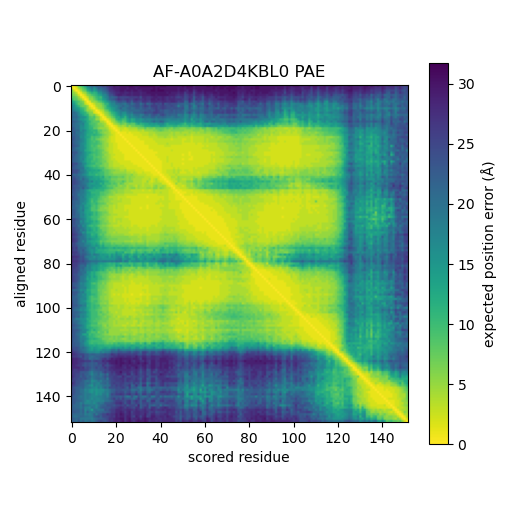7 N N . HIS A 1 106 ? 1.922 1.345 -17.268 1.00 77.06 106 HIS A N 1
ATOM 818 C CA . HIS A 1 106 ? 1.836 -0.012 -17.819 1.00 77.06 106 HIS A CA 1
ATOM 819 C C . HIS A 1 106 ? 2.125 -1.103 -16.770 1.00 77.06 106 HIS A C 1
ATOM 821 O O . HIS A 1 106 ? 1.503 -2.162 -16.802 1.00 77.06 106 HIS A O 1
ATOM 827 N N . VAL A 1 107 ? 3.020 -0.842 -15.808 1.00 76.38 107 VAL A N 1
ATOM 828 C CA . VAL A 1 107 ? 3.334 -1.778 -14.713 1.00 76.38 107 VAL A CA 1
ATOM 829 C C . VAL A 1 107 ? 2.138 -1.897 -13.770 1.00 76.38 107 VAL A C 1
ATOM 831 O O . VAL A 1 107 ? 1.759 -2.997 -13.377 1.00 76.38 107 VAL A O 1
ATOM 834 N N . ILE A 1 108 ? 1.496 -0.770 -13.453 1.00 77.44 108 ILE A N 1
ATOM 835 C CA . ILE A 1 108 ? 0.292 -0.731 -12.610 1.00 77.44 108 ILE A CA 1
ATOM 836 C C . ILE A 1 108 ? -0.859 -1.470 -13.290 1.00 77.44 108 ILE A C 1
ATOM 838 O O . ILE A 1 108 ? -1.529 -2.273 -12.649 1.00 77.44 108 ILE A O 1
ATOM 842 N N . GLN A 1 109 ? -1.066 -1.242 -14.588 1.00 73.44 109 GLN A N 1
ATOM 843 C CA . GLN A 1 109 ? -2.074 -1.952 -15.377 1.00 73.44 109 GLN A CA 1
ATOM 844 C C . GLN A 1 109 ? -1.804 -3.457 -15.414 1.00 73.44 109 GLN A C 1
ATOM 846 O O . GLN A 1 109 ? -2.728 -4.242 -15.232 1.00 73.44 109 GLN A O 1
ATOM 851 N N . GLN A 1 110 ? -0.549 -3.876 -15.587 1.00 73.69 110 GLN A N 1
ATOM 852 C CA . GLN A 1 110 ? -0.184 -5.291 -15.567 1.00 73.69 110 GLN A CA 1
ATOM 853 C C . GLN A 1 110 ? -0.483 -5.938 -14.208 1.00 73.69 110 GLN A C 1
ATOM 855 O O . GLN A 1 110 ? -1.016 -7.046 -14.158 1.00 73.69 110 GLN A O 1
ATOM 860 N N . HIS A 1 111 ? -0.174 -5.253 -13.106 1.00 75.75 111 HIS A N 1
ATOM 861 C CA . HIS A 1 111 ? -0.512 -5.724 -11.761 1.00 75.75 111 HIS A CA 1
ATOM 862 C C . HIS A 1 111 ? -2.013 -5.762 -11.516 1.00 75.75 111 HIS A C 1
ATOM 864 O O . HIS A 1 111 ? -2.501 -6.745 -10.974 1.00 75.75 111 HIS A O 1
ATOM 870 N N . LEU A 1 112 ? -2.750 -4.748 -11.971 1.00 73.81 112 LEU A N 1
ATOM 871 C CA . LEU A 1 112 ? -4.208 -4.731 -11.913 1.00 73.81 112 LEU A CA 1
ATOM 872 C C . LEU A 1 112 ? -4.799 -5.924 -12.669 1.00 73.81 112 LEU A C 1
ATOM 874 O O . LEU A 1 112 ? -5.628 -6.628 -12.114 1.00 73.81 112 LEU A O 1
ATOM 878 N N . VAL A 1 113 ? -4.349 -6.194 -13.897 1.00 71.44 113 VAL A N 1
ATOM 879 C CA . VAL A 1 113 ? -4.820 -7.339 -14.694 1.00 71.44 113 VAL A CA 1
ATOM 880 C C . VAL A 1 113 ? -4.475 -8.665 -14.022 1.00 71.44 113 VAL A C 1
ATOM 882 O O . VAL A 1 113 ? -5.305 -9.563 -14.019 1.00 71.44 113 VAL A O 1
ATOM 885 N N . ARG A 1 114 ? -3.292 -8.797 -13.409 1.00 71.75 114 ARG A N 1
ATOM 886 C CA . ARG A 1 114 ? -2.933 -9.995 -12.631 1.00 71.75 114 ARG A CA 1
ATOM 887 C C . ARG A 1 114 ? -3.832 -10.173 -11.407 1.00 71.75 114 ARG A C 1
ATOM 889 O O . ARG A 1 114 ? -4.337 -11.267 -11.198 1.00 71.75 114 ARG A O 1
ATOM 896 N N . LEU A 1 115 ? -4.058 -9.112 -10.631 1.00 66.75 115 LEU A N 1
ATOM 897 C CA . LEU A 1 115 ? -4.945 -9.132 -9.461 1.00 66.75 115 LEU A CA 1
ATOM 898 C C . LEU A 1 115 ? -6.392 -9.444 -9.863 1.00 66.75 115 LEU A C 1
ATOM 900 O O . LEU A 1 115 ? -7.045 -10.272 -9.237 1.00 66.75 115 LEU A O 1
ATOM 904 N N . LEU A 1 116 ? -6.873 -8.836 -10.948 1.00 64.69 116 LEU A N 1
ATOM 905 C CA . LEU A 1 116 ? -8.177 -9.140 -11.528 1.00 64.69 116 LEU A CA 1
ATOM 906 C C . LEU A 1 116 ? -8.235 -10.562 -12.082 1.00 64.69 116 LEU A C 1
ATOM 908 O O . LEU A 1 116 ? -9.272 -11.185 -11.955 1.00 64.69 116 LEU A O 1
ATOM 912 N N . GLY A 1 117 ? -7.154 -11.096 -12.652 1.00 65.12 117 GLY A N 1
ATOM 913 C CA . GLY A 1 117 ? -7.079 -12.479 -13.132 1.00 65.12 117 GLY A CA 1
ATOM 914 C C . GLY A 1 117 ? -7.164 -13.508 -12.003 1.00 65.12 117 GLY A C 1
ATOM 915 O O . GLY A 1 117 ? -7.747 -14.569 -12.194 1.00 65.12 117 GLY A O 1
ATOM 916 N N . VAL A 1 118 ? -6.665 -13.169 -10.809 1.00 61.97 118 VAL A N 1
ATOM 917 C CA . VAL A 1 118 ? -6.873 -13.972 -9.590 1.00 61.97 118 VAL A CA 1
ATOM 918 C C . VAL A 1 118 ? -8.340 -13.919 -9.133 1.00 61.97 118 VAL A C 1
ATOM 920 O O . VAL A 1 118 ? -8.869 -14.921 -8.664 1.00 61.97 118 VAL A O 1
ATOM 923 N N . LEU A 1 119 ? -9.016 -12.775 -9.298 1.00 56.75 119 LEU A N 1
ATOM 924 C CA . LEU A 1 119 ? -10.427 -12.576 -8.925 1.00 56.75 119 LEU A CA 1
ATOM 925 C C . LEU A 1 119 ? -11.436 -13.044 -9.995 1.00 56.75 119 LEU A C 1
ATOM 927 O O . LEU A 1 119 ? -12.594 -13.304 -9.675 1.00 56.75 119 LEU A O 1
ATOM 931 N N . LEU A 1 120 ? -11.021 -13.128 -11.262 1.00 62.47 120 LEU A N 1
ATOM 932 C CA . LEU A 1 120 ? -11.825 -13.470 -12.438 1.00 62.47 120 LEU A CA 1
ATOM 933 C C . LEU A 1 120 ? -11.201 -14.703 -13.120 1.00 62.47 120 LEU A C 1
ATOM 935 O O . LEU A 1 120 ? -10.399 -14.551 -14.043 1.00 62.47 120 LEU A O 1
ATOM 939 N N . PRO A 1 121 ? -11.595 -15.926 -12.716 1.00 54.97 121 PRO A N 1
ATOM 940 C CA . PRO A 1 121 ? -10.953 -17.198 -13.082 1.00 54.97 121 PRO A CA 1
ATOM 941 C C . PRO A 1 121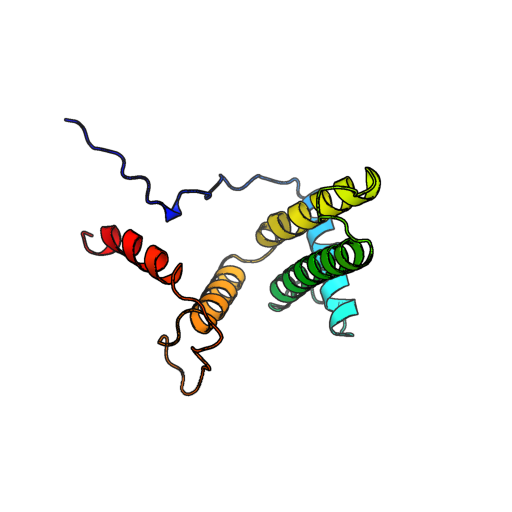 ? -10.828 -17.540 -14.577 1.00 54.97 121 PRO A C 1
ATOM 943 O O . PRO A 1 121 ? -10.312 -18.598 -14.915 1.00 54.97 121 PRO A O 1
ATOM 946 N N . ASN A 1 122 ? -11.344 -16.719 -15.495 1.00 52.12 122 ASN A N 1
ATOM 947 C CA . ASN A 1 122 ? -11.500 -17.065 -16.913 1.00 52.12 122 ASN A CA 1
ATOM 948 C C . ASN A 1 122 ? -10.736 -16.151 -17.886 1.00 52.12 122 ASN A C 1
ATOM 950 O O . ASN A 1 122 ? -11.127 -15.998 -19.042 1.00 52.12 122 ASN A O 1
ATOM 954 N N . LEU A 1 123 ? -9.600 -15.593 -17.466 1.00 51.62 123 LEU A N 1
ATOM 955 C CA . LEU A 1 123 ? -8.586 -15.064 -18.386 1.00 51.62 123 LEU A CA 1
ATOM 956 C C . LEU A 1 123 ? -7.452 -16.088 -18.483 1.00 51.62 123 LEU A C 1
ATOM 958 O O . LEU A 1 123 ? -6.429 -15.949 -17.825 1.00 51.62 123 LEU A O 1
ATOM 962 N N . LYS A 1 124 ? -7.692 -17.169 -19.237 1.00 44.78 124 LYS A N 1
ATOM 963 C CA . LYS A 1 124 ? -6.785 -18.317 -19.428 1.00 44.78 124 LYS A CA 1
ATOM 964 C C . LYS A 1 124 ? -5.295 -17.953 -19.334 1.00 44.78 124 LYS A C 1
ATOM 966 O O . LYS A 1 124 ? -4.836 -17.184 -20.170 1.00 44.78 124 LYS A O 1
ATOM 971 N N . VAL A 1 125 ? -4.557 -18.638 -18.457 1.00 53.12 125 VAL A N 1
ATOM 972 C CA . VAL A 1 125 ? -3.480 -19.565 -18.861 1.00 53.12 125 VAL A CA 1
ATOM 973 C C . VAL A 1 125 ? -3.444 -20.698 -17.825 1.00 53.12 125 VAL A C 1
ATOM 975 O O . VAL A 1 125 ? -2.781 -20.592 -16.805 1.00 53.12 125 VAL A O 1
ATOM 978 N N . GLU A 1 126 ? -4.270 -21.711 -18.085 1.00 46.53 126 GLU A N 1
ATOM 979 C CA . GLU A 1 126 ? -4.180 -23.111 -17.631 1.00 46.53 126 GLU A CA 1
ATOM 980 C C . GLU A 1 126 ? -3.747 -23.347 -16.161 1.00 46.53 126 GLU A C 1
ATOM 982 O O . GLU A 1 126 ? -2.565 -23.424 -15.845 1.00 46.53 126 GLU A O 1
ATOM 987 N N . ASP A 1 127 ? -4.770 -23.523 -15.308 1.00 52.22 127 ASP A N 1
ATOM 988 C CA . ASP A 1 127 ? -4.779 -24.054 -13.926 1.00 52.22 127 ASP A CA 1
ATOM 989 C C . ASP A 1 127 ? -4.671 -23.090 -12.725 1.00 52.22 127 ASP A C 1
ATOM 991 O O . ASP A 1 127 ? -3.701 -23.084 -11.976 1.00 52.22 127 ASP A O 1
ATOM 995 N N . THR A 1 128 ? -5.760 -22.365 -12.440 1.00 48.66 128 THR A N 1
ATOM 996 C CA . THR A 1 128 ? -6.199 -21.911 -11.089 1.00 48.66 128 THR A CA 1
ATOM 997 C C . THR A 1 128 ? -7.713 -21.611 -11.165 1.00 48.66 128 THR A C 1
ATOM 999 O O . THR A 1 128 ? -8.104 -21.076 -12.204 1.00 48.66 128 THR A O 1
ATOM 1002 N N . PRO A 1 129 ? -8.603 -21.924 -10.176 1.00 54.12 129 PRO A N 1
ATOM 1003 C CA . PRO A 1 129 ? -8.419 -21.649 -8.730 1.00 54.12 129 PRO A CA 1
ATOM 1004 C C . PRO A 1 129 ? -9.158 -22.601 -7.728 1.00 54.12 129 PRO A C 1
ATOM 1006 O O . PRO A 1 129 ? -9.885 -23.504 -8.139 1.00 54.12 129 PRO A O 1
ATOM 1009 N N . SER A 1 130 ? -9.094 -22.348 -6.403 1.00 42.72 130 SER A N 1
ATOM 1010 C CA . SER A 1 130 ? -10.235 -22.656 -5.510 1.00 42.72 130 SER A CA 1
ATOM 1011 C C . SER A 1 130 ? -11.165 -21.442 -5.441 1.00 42.72 130 SER A C 1
ATOM 1013 O O . SER A 1 130 ? -11.004 -20.497 -4.682 1.00 42.72 130 SER A O 1
ATOM 1015 N N . LEU A 1 131 ? -12.186 -21.485 -6.286 1.00 38.47 131 LEU A N 1
ATOM 1016 C CA . LEU A 1 131 ? -13.281 -20.516 -6.381 1.00 38.47 131 LEU A CA 1
ATOM 1017 C C . LEU A 1 131 ? -14.147 -20.427 -5.108 1.00 38.47 131 LEU A C 1
ATOM 1019 O O . LEU A 1 131 ? -14.978 -19.540 -4.976 1.00 38.47 131 LEU A O 1
ATOM 1023 N N . LEU A 1 132 ? -13.990 -21.389 -4.201 1.00 40.97 132 LEU A N 1
ATOM 1024 C CA . LEU A 1 132 ? -14.799 -21.553 -2.995 1.00 40.97 132 LEU A CA 1
ATOM 1025 C C . LEU A 1 132 ? -14.319 -20.666 -1.826 1.00 40.97 132 LEU A C 1
ATOM 1027 O O . LEU A 1 132 ? -15.045 -20.539 -0.847 1.00 40.97 132 LEU A O 1
ATOM 1031 N N . ASP A 1 133 ? -13.147 -20.029 -1.971 1.00 51.88 133 ASP A N 1
ATOM 1032 C CA . ASP A 1 133 ? -12.543 -19.019 -1.076 1.00 51.88 133 ASP A CA 1
ATOM 1033 C C . ASP A 1 133 ? -12.838 -17.567 -1.524 1.00 51.88 133 ASP A C 1
ATOM 1035 O O . ASP A 1 133 ? -12.263 -16.600 -1.025 1.00 51.88 133 ASP A O 1
ATOM 1039 N N . VAL A 1 134 ? -13.715 -17.402 -2.516 1.00 47.25 134 VAL A N 1
ATOM 1040 C CA . VAL A 1 134 ? -14.039 -16.136 -3.183 1.00 47.25 134 VAL A CA 1
ATOM 1041 C C . VAL A 1 134 ? -15.549 -15.895 -3.047 1.00 47.25 134 VAL A C 1
ATOM 1043 O O . VAL A 1 134 ? -16.329 -16.729 -3.498 1.00 47.25 134 VAL A O 1
ATOM 1046 N N . ASP A 1 135 ? -15.990 -14.765 -2.466 1.00 49.44 135 ASP A N 1
ATOM 1047 C CA . ASP A 1 135 ? -17.414 -14.363 -2.456 1.00 49.44 135 ASP A CA 1
ATOM 1048 C C . ASP A 1 135 ? -17.700 -13.307 -3.530 1.00 49.44 135 ASP A C 1
ATOM 1050 O O . ASP A 1 135 ? -17.342 -12.127 -3.457 1.00 49.44 135 ASP A O 1
ATOM 1054 N N . LEU A 1 136 ? -18.381 -13.803 -4.556 1.00 47.84 136 LEU A N 1
ATOM 1055 C CA . LEU A 1 136 ? -18.705 -13.142 -5.802 1.00 47.84 136 LEU A CA 1
ATOM 1056 C C . LEU A 1 136 ? -19.922 -12.205 -5.737 1.00 47.84 136 LEU A C 1
ATOM 1058 O O . LEU A 1 136 ? -20.268 -11.660 -6.792 1.00 47.84 136 LEU A O 1
ATOM 1062 N N . PHE A 1 137 ? -20.531 -11.910 -4.571 1.00 45.62 137 PHE A N 1
ATOM 1063 C CA . PHE A 1 137 ? -21.575 -10.863 -4.528 1.00 45.62 137 PHE A CA 1
ATOM 1064 C C . PHE A 1 137 ? -21.066 -9.521 -5.069 1.00 45.62 137 PHE A C 1
ATOM 1066 O O . PHE A 1 137 ? -21.848 -8.668 -5.450 1.00 45.62 137 PHE A O 1
ATOM 1073 N N . HIS A 1 138 ? -19.756 -9.313 -5.150 1.00 44.91 138 HIS A N 1
ATOM 1074 C CA . HIS A 1 138 ? -19.173 -8.104 -5.726 1.00 44.91 138 HIS A CA 1
ATOM 1075 C C . HIS A 1 138 ? -18.688 -8.243 -7.160 1.00 44.91 138 HIS A C 1
ATOM 1077 O O . HIS A 1 138 ? -18.720 -7.269 -7.916 1.00 44.91 138 HIS A O 1
ATOM 1083 N N . VAL A 1 139 ? -18.340 -9.451 -7.590 1.00 51.72 139 VAL A N 1
ATOM 1084 C CA . VAL A 1 139 ? -18.216 -9.707 -9.027 1.00 51.72 139 VAL A CA 1
ATOM 1085 C C . VAL A 1 139 ? -19.552 -9.383 -9.725 1.00 51.72 139 VAL A C 1
ATOM 1087 O O . VAL A 1 139 ? -19.547 -8.851 -10.831 1.00 51.72 139 VAL A O 1
ATOM 1090 N N . LEU A 1 140 ? -20.682 -9.566 -9.022 1.00 45.56 140 LEU A N 1
ATOM 1091 C CA . LEU A 1 140 ? -22.046 -9.124 -9.369 1.00 45.56 140 LEU A CA 1
ATOM 1092 C C . LEU A 1 140 ? -22.157 -7.648 -9.793 1.00 45.56 140 LEU A C 1
ATOM 1094 O O . LEU A 1 140 ? -22.928 -7.320 -10.687 1.00 45.56 140 LEU A O 1
ATOM 1098 N N . VAL A 1 141 ? -21.399 -6.744 -9.176 1.00 42.47 141 VAL A N 1
ATOM 1099 C CA . VAL A 1 141 ? -21.333 -5.335 -9.596 1.00 42.47 141 VAL A CA 1
ATOM 1100 C C . VAL A 1 141 ? -20.371 -5.181 -10.771 1.00 42.47 141 VAL A C 1
ATOM 1102 O O . VAL A 1 141 ? -20.652 -4.416 -11.695 1.00 42.47 141 VAL A O 1
ATOM 1105 N N . GLY A 1 142 ? -19.278 -5.956 -10.766 1.00 44.28 142 GLY A N 1
ATOM 1106 C CA . GLY A 1 142 ? -18.245 -6.018 -11.805 1.00 44.28 142 GLY A CA 1
ATOM 1107 C C . GLY A 1 142 ? -18.751 -6.259 -13.230 1.00 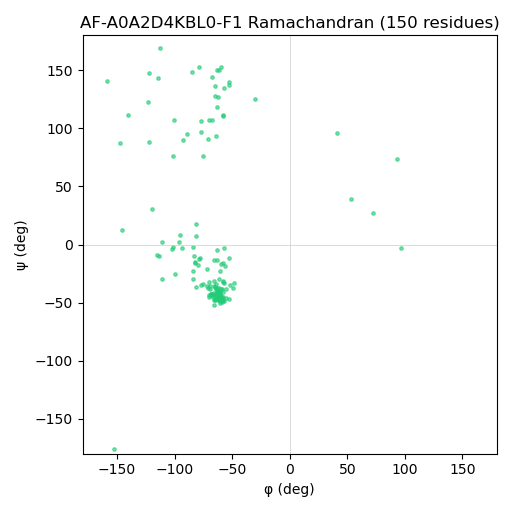44.28 142 GLY A C 1
ATOM 1108 O O . GLY A 1 142 ? -17.993 -6.060 -14.172 1.00 44.28 142 GLY A O 1
ATOM 1109 N N . ALA A 1 143 ? -20.021 -6.622 -13.407 1.00 42.94 143 ALA A N 1
ATOM 1110 C CA . ALA A 1 143 ? -20.655 -6.767 -14.713 1.00 42.94 143 ALA A CA 1
ATOM 1111 C C . ALA A 1 143 ? -21.733 -5.710 -15.025 1.00 42.94 143 ALA A C 1
ATOM 1113 O O . ALA A 1 143 ? -21.895 -5.333 -16.185 1.00 42.94 143 ALA A O 1
ATOM 1114 N N . VAL A 1 144 ? -22.438 -5.175 -14.019 1.00 42.00 144 VAL A N 1
ATOM 1115 C CA . VAL A 1 144 ? -23.525 -4.180 -14.192 1.00 42.00 144 VAL A CA 1
ATOM 1116 C C . VAL A 1 144 ? -23.035 -2.891 -14.881 1.00 42.00 144 VAL A C 1
ATOM 1118 O O . VAL A 1 144 ? -23.824 -2.130 -15.432 1.00 42.00 144 VAL A O 1
ATOM 1121 N N . LEU A 1 145 ? -21.718 -2.676 -14.925 1.00 37.25 145 LEU A N 1
ATOM 1122 C CA . LEU A 1 145 ? -21.054 -1.526 -15.548 1.00 37.25 145 LEU A CA 1
ATOM 1123 C C . LEU A 1 145 ? -20.178 -1.841 -16.745 1.00 37.25 145 LEU A C 1
ATOM 1125 O O . LEU A 1 145 ? -19.782 -0.924 -17.456 1.00 37.25 145 LEU A O 1
ATOM 1129 N N . SER A 1 146 ? -19.928 -3.112 -17.024 1.00 38.25 146 SER A N 1
ATOM 1130 C CA . SER A 1 146 ? -19.434 -3.561 -18.333 1.00 38.25 146 SER A CA 1
ATOM 1131 C C . SER A 1 146 ? -20.457 -3.272 -19.452 1.00 38.25 146 SER A C 1
ATOM 1133 O O . SER A 1 146 ? -20.213 -3.512 -20.627 1.00 38.25 146 SER A O 1
ATOM 1135 N N . PHE A 1 147 ? -21.633 -2.776 -19.062 1.00 41.81 147 PHE A N 1
ATOM 1136 C CA . PHE A 1 147 ? -22.864 -2.563 -19.809 1.00 41.81 147 PHE A CA 1
ATOM 1137 C C . PHE A 1 147 ? -22.845 -1.401 -20.835 1.00 41.81 147 PHE A C 1
ATOM 1139 O O . PHE A 1 147 ? -23.419 -1.569 -21.909 1.00 41.81 147 PHE A O 1
ATOM 1146 N N . PRO A 1 148 ? -22.178 -0.244 -20.626 1.00 32.06 148 PRO A N 1
ATOM 1147 C CA . PRO A 1 148 ? -22.091 0.808 -21.650 1.00 32.06 148 PRO A CA 1
ATOM 1148 C C . PRO A 1 148 ? -21.035 0.525 -22.726 1.00 32.06 148 PRO A C 1
ATOM 1150 O O . PRO A 1 148 ? -21.095 1.107 -23.805 1.00 32.06 148 PRO A O 1
ATOM 1153 N N . SER A 1 149 ? -20.088 -0.384 -22.473 1.00 33.78 149 SER A N 1
ATOM 1154 C CA . SER A 1 149 ? -19.054 -0.771 -23.442 1.00 33.78 149 SER A CA 1
ATOM 1155 C C . SER A 1 149 ? -19.522 -1.794 -24.486 1.00 33.78 149 SER A C 1
ATOM 1157 O O . SER A 1 149 ? -18.688 -2.431 -25.111 1.00 33.78 149 SER A O 1
ATOM 1159 N N . SER A 1 150 ? -20.832 -1.984 -24.677 1.00 38.56 150 SER A N 1
ATOM 1160 C CA . SER A 1 150 ? -21.365 -2.696 -25.859 1.00 38.56 150 SER A CA 1
ATOM 1161 C C . SER A 1 150 ? -22.170 -1.795 -26.802 1.00 38.56 150 SER A C 1
ATOM 1163 O O . SER A 1 150 ? -22.559 -2.237 -27.877 1.00 38.56 150 SER A O 1
ATOM 1165 N N . TYR A 1 151 ? -22.483 -0.563 -26.383 1.00 36.47 151 TYR A N 1
ATOM 1166 C CA . TYR A 1 151 ? -23.214 0.414 -27.203 1.00 36.47 151 TYR A CA 1
ATOM 1167 C C . TYR A 1 151 ? -22.281 1.360 -27.978 1.00 36.47 151 TYR A C 1
ATOM 1169 O O . TYR A 1 151 ? -22.765 2.184 -28.753 1.00 36.47 151 TYR A O 1
ATOM 1177 N N . TRP A 1 152 ? -20.968 1.222 -27.774 1.00 32.44 152 TRP A N 1
ATOM 1178 C CA . TRP A 1 152 ? -19.923 1.661 -28.697 1.00 32.44 152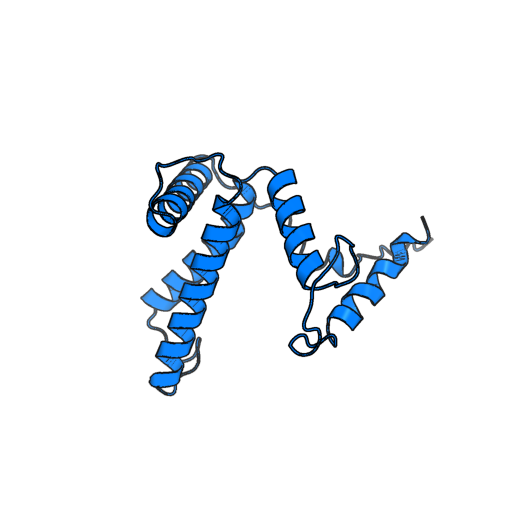 TRP A CA 1
ATOM 1179 C C . TRP A 1 152 ? -19.370 0.451 -29.439 1.00 32.44 152 TRP A C 1
ATOM 1181 O O . TRP A 1 152 ? -19.189 -0.592 -28.769 1.00 32.44 152 TRP A O 1
#

Organism: NCBI:txid1970185

Radius of gyration: 19.23 Å; Cα contacts (8 Å, |Δi|>4): 75; chains: 1; bounding box: 52×42×52 Å

pLDDT: mean 71.13, std 19.36, range [32.06, 93.62]

Sequence (152 aa):
DASSEFHSILSFGVQPLIEYSNSIKEMVVLFATAIYRIGLQVAPNEVDPRIPIMTWST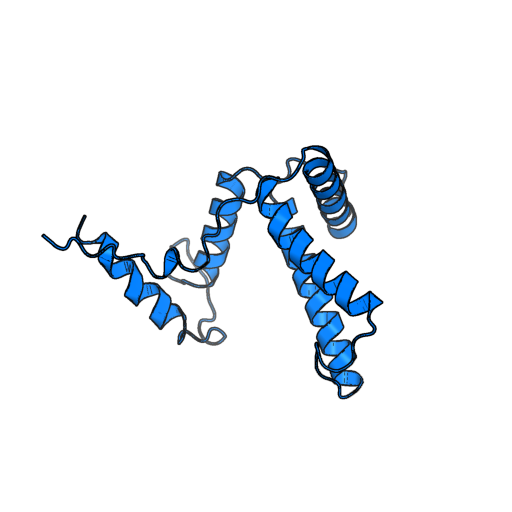CAFTIQCLEDLLEDEGKALFGSLQSRQHSGLKALVQFAAVQRTTVPQHVIQQHLVRLLGVLLPNLKVEDTPSLLDVDLFHVLVGAVLSFPSSYW

Solvent-accessible surfac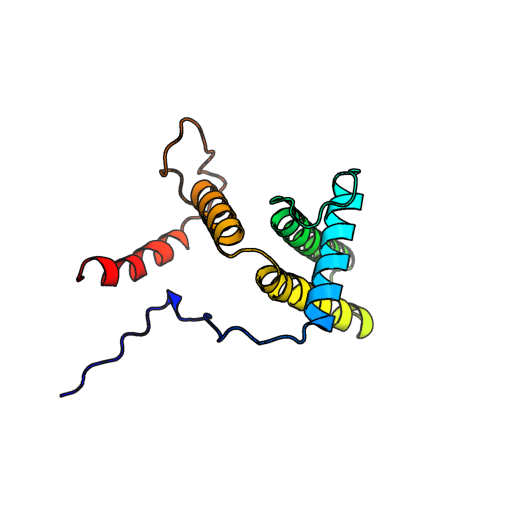e area (backbone atoms only — not comparable to full-atom values): 9433 Å² total; per-residue (Å²): 136,86,80,78,82,78,74,52,74,81,54,64,84,64,65,78,82,80,86,70,56,66,72,58,47,51,52,45,49,54,52,34,31,48,49,38,20,65,76,67,73,48,78,81,55,91,82,51,83,58,34,63,58,48,40,45,52,51,51,50,50,54,52,49,54,50,38,54,57,26,50,77,72,75,40,53,75,83,71,70,61,53,74,68,53,50,52,48,53,52,50,49,55,49,46,56,64,51,47,64,74,74,47,63,66,70,59,54,50,52,51,48,53,51,54,46,39,73,74,40,70,78,67,82,82,86,89,66,83,76,69,86,83,56,83,56,82,55,56,62,54,68,49,74,66,60,57,67,72,69,82,103

Mean predicted aligned error: 12.38 Å

Secondary structure (DSSP, 8-state):
--------GGGTT--------HHHHHHHHHHHHHHHHHHHT----TT-TTHHHHHHHHHHHHHHHHHHHHHHTT--TTTS--HHHHHHHHHHHHHHHHHGGGS-HHHHHHHHHHHHHHHSTTS-SS----GGG--TTTTTHHHHTSSGGG--

Nearest PDB structures (foldseek):
  6zw7-assembly1_A  TM=3.506E-01  e=9.809E+00  Nostoc punctiforme

InterPro domains:
  IPR039164 E3 ubiquitin-protein ligase UBR1-like [PTHR21497] (6-150)
  IPR044046 E3 ubiquitin-protein ligase UBR-like, C-terminal [PF18995] (34-150)